Protein AF-A0A6V7M144-F1 (afdb_monomer_lite)

Foldseek 3Di:
DDPVPDWDFDLVLLLLVVVCVVVVHDSVCCVDPDPVVVVCVVVSVVVVVVVCVVPVCVSVVVSVVVTD

Radius of gyration: 13.2 Å; chains: 1; bounding box: 36×29×32 Å

Organism: NCBI:txid1563983

Secondary structure (DSSP, 8-state):
--GGG-----THHHHHHHHHHHHT--HHHHHSSSHHHHHHHHHHHHHHHHHHHH-TTHHHHHHHHHH-

Structure (mmCIF, N/CA/C/O backbone):
data_AF-A0A6V7M144-F1
#
_entry.id   AF-A0A6V7M144-F1
#
loop_
_atom_site.group_PDB
_atom_site.id
_atom_site.type_symbol
_atom_site.label_atom_id
_atom_site.label_alt_id
_atom_site.label_comp_id
_atom_site.label_asym_id
_atom_site.label_entity_id
_atom_site.label_seq_id
_atom_site.pdbx_PDB_ins_code
_atom_site.Cartn_x
_atom_site.Cartn_y
_atom_site.Cartn_z
_atom_site.occupancy
_atom_site.B_iso_or_equiv
_atom_site.auth_seq_id
_atom_site.auth_comp_id
_atom_site.auth_asym_id
_atom_site.auth_atom_id
_atom_site.pdbx_PDB_model_num
ATOM 1 N N . LEU A 1 1 ? 22.759 -1.398 -18.922 1.00 62.84 1 LEU A N 1
ATOM 2 C CA . LEU A 1 1 ? 21.320 -1.539 -19.237 1.00 62.84 1 LEU A CA 1
ATOM 3 C C . LEU A 1 1 ? 20.775 -0.133 -19.451 1.00 62.84 1 LEU A C 1
ATOM 5 O O . LEU A 1 1 ? 21.038 0.712 -18.604 1.00 62.84 1 LEU A O 1
ATOM 9 N N . GLY A 1 2 ? 20.161 0.144 -20.604 1.00 73.19 2 GLY A N 1
ATOM 10 C CA . GLY A 1 2 ? 19.489 1.426 -20.871 1.00 73.19 2 GLY A CA 1
ATOM 11 C C . GLY A 1 2 ? 18.104 1.477 -20.218 1.00 73.19 2 GLY A C 1
ATOM 12 O O . GLY A 1 2 ? 17.669 0.482 -19.636 1.00 73.19 2 GLY A O 1
ATOM 13 N N . SER A 1 3 ? 17.403 2.609 -20.327 1.00 74.00 3 SER A N 1
ATOM 14 C CA . SER A 1 3 ? 16.011 2.763 -19.860 1.00 74.00 3 SER A CA 1
ATOM 15 C C . SER A 1 3 ? 15.065 1.697 -20.418 1.00 74.00 3 SER A C 1
ATOM 17 O O . SER A 1 3 ? 14.115 1.321 -19.747 1.00 74.00 3 SER A O 1
ATOM 19 N N . ASP A 1 4 ? 15.378 1.150 -21.591 1.00 79.38 4 ASP A N 1
ATOM 20 C CA . ASP A 1 4 ? 14.576 0.127 -22.275 1.00 79.38 4 ASP A CA 1
ATOM 21 C C . ASP A 1 4 ? 14.673 -1.264 -21.618 1.00 79.38 4 ASP A C 1
ATOM 23 O O . ASP A 1 4 ? 13.978 -2.193 -22.016 1.00 79.38 4 ASP A O 1
ATOM 27 N N . ALA A 1 5 ? 15.544 -1.424 -20.616 1.00 82.75 5 ALA A N 1
ATOM 28 C CA . ALA A 1 5 ? 15.761 -2.671 -19.883 1.00 82.75 5 ALA A CA 1
ATOM 29 C C . ALA A 1 5 ? 15.635 -2.496 -18.356 1.00 82.75 5 ALA A C 1
ATOM 31 O O . ALA A 1 5 ? 16.167 -3.305 -17.593 1.00 82.75 5 ALA A O 1
ATOM 32 N N . CYS A 1 6 ? 14.987 -1.419 -17.898 1.00 85.88 6 CYS A N 1
ATOM 33 C CA . CYS A 1 6 ? 14.804 -1.108 -16.481 1.00 85.88 6 CYS A CA 1
ATOM 34 C C . CYS A 1 6 ? 13.390 -0.574 -16.217 1.00 85.88 6 CYS A C 1
ATOM 36 O O . CYS A 1 6 ? 12.877 0.235 -16.984 1.00 85.88 6 CYS A O 1
A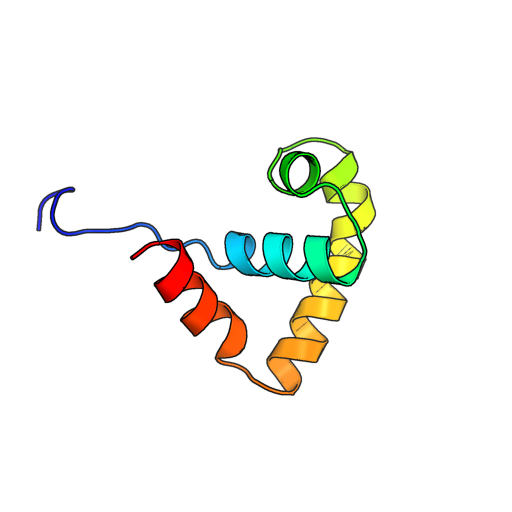TOM 38 N N . VAL A 1 7 ? 12.788 -0.980 -15.097 1.00 88.75 7 VAL A N 1
ATOM 39 C CA . VAL A 1 7 ? 11.476 -0.499 -14.650 1.00 88.75 7 VAL A CA 1
ATOM 40 C C . VAL A 1 7 ? 11.542 -0.004 -13.206 1.00 88.75 7 VAL A C 1
ATOM 42 O O . VAL A 1 7 ? 12.207 -0.595 -12.353 1.00 88.75 7 VAL A O 1
ATOM 45 N N . ILE A 1 8 ? 10.843 1.097 -12.916 1.00 91.00 8 ILE A N 1
ATOM 46 C CA . ILE A 1 8 ? 10.691 1.619 -11.554 1.00 91.00 8 ILE A CA 1
ATOM 47 C C . ILE A 1 8 ? 9.456 0.982 -10.921 1.00 91.00 8 ILE A C 1
ATOM 49 O O . ILE A 1 8 ? 8.327 1.327 -11.260 1.00 91.00 8 ILE A O 1
ATOM 53 N N . ILE A 1 9 ? 9.675 0.114 -9.936 1.00 93.06 9 ILE A N 1
ATOM 54 C CA . ILE A 1 9 ? 8.603 -0.513 -9.161 1.00 93.06 9 ILE A CA 1
ATOM 55 C C . ILE A 1 9 ? 8.320 0.324 -7.910 1.00 93.06 9 ILE A C 1
ATOM 57 O O . ILE A 1 9 ? 9.195 0.524 -7.065 1.00 93.06 9 ILE 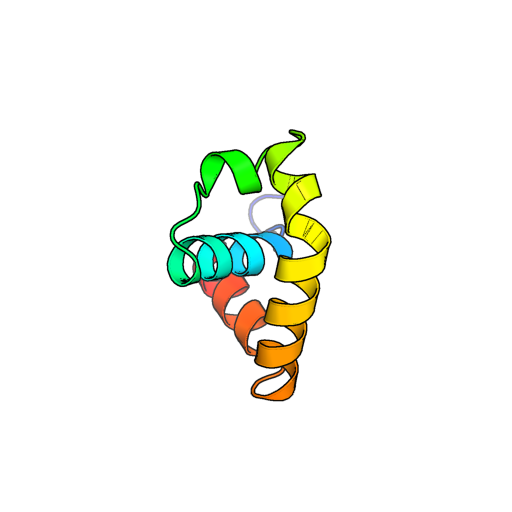A O 1
ATOM 61 N N . LYS A 1 10 ? 7.078 0.797 -7.757 1.00 94.75 10 LYS A N 1
ATOM 62 C CA . LYS A 1 10 ? 6.629 1.529 -6.561 1.00 94.75 10 LYS A CA 1
ATOM 63 C C . LYS A 1 10 ? 5.654 0.683 -5.748 1.00 94.75 10 LYS A C 1
ATOM 65 O O . LYS A 1 10 ? 4.485 0.588 -6.093 1.00 94.75 10 LYS A O 1
ATOM 70 N N . ILE A 1 11 ? 6.094 0.158 -4.604 1.00 95.50 11 ILE A N 1
ATOM 71 C CA . ILE A 1 11 ? 5.250 -0.658 -3.703 1.00 95.50 11 ILE A CA 1
ATOM 72 C C . ILE A 1 11 ? 4.021 0.107 -3.177 1.00 95.50 11 ILE A C 1
ATOM 74 O O . ILE A 1 11 ? 2.984 -0.482 -2.885 1.00 95.50 11 ILE A O 1
ATOM 78 N N . SER A 1 12 ? 4.095 1.436 -3.089 1.00 94.44 12 SER A N 1
ATOM 79 C CA . SER A 1 12 ? 2.958 2.259 -2.666 1.00 94.44 12 SER A CA 1
ATOM 80 C C . SER A 1 12 ? 1.785 2.244 -3.654 1.00 94.44 12 SER A C 1
ATOM 82 O O . SER A 1 12 ? 0.656 2.466 -3.222 1.00 94.44 12 SER A O 1
ATOM 84 N N . GLY A 1 13 ? 2.020 1.959 -4.940 1.00 95.56 13 GLY A N 1
ATOM 85 C CA . GLY A 1 13 ? 0.976 1.834 -5.962 1.00 95.56 13 GLY A CA 1
ATOM 86 C C . GLY A 1 13 ? -0.048 0.736 -5.646 1.00 95.56 13 GLY A C 1
ATOM 87 O O . GLY A 1 13 ? -1.219 1.058 -5.429 1.00 95.56 13 GLY A O 1
ATOM 88 N N . PRO A 1 14 ? 0.359 -0.543 -5.536 1.00 97.19 14 PRO A N 1
ATOM 89 C CA . PRO A 1 14 ? -0.560 -1.630 -5.205 1.00 97.19 14 PRO A CA 1
ATOM 90 C C . PRO A 1 14 ? -1.176 -1.492 -3.811 1.00 97.19 14 PRO A C 1
ATOM 92 O O . PRO A 1 14 ? -2.346 -1.827 -3.649 1.00 97.19 14 PRO A O 1
ATOM 95 N N . ILE A 1 15 ? -0.459 -0.934 -2.824 1.00 97.56 15 ILE A N 1
ATOM 96 C CA . ILE A 1 15 ? -1.049 -0.646 -1.503 1.00 97.56 15 ILE A CA 1
ATOM 97 C C . ILE A 1 15 ? -2.256 0.287 -1.653 1.00 97.56 15 ILE A C 1
ATOM 99 O O . ILE A 1 15 ? -3.338 -0.043 -1.177 1.00 97.56 15 ILE A O 1
ATOM 103 N N . LYS A 1 16 ? -2.092 1.419 -2.350 1.00 97.00 16 LYS A N 1
ATOM 104 C CA . LYS A 1 16 ? -3.173 2.391 -2.569 1.00 97.00 16 LYS A CA 1
ATOM 105 C C . LYS A 1 16 ? -4.324 1.798 -3.377 1.00 97.00 16 LYS A C 1
ATOM 107 O O . LYS A 1 16 ? -5.469 1.977 -2.990 1.00 97.00 16 LYS A O 1
ATOM 112 N N . SER A 1 17 ? -4.027 1.068 -4.454 1.00 97.19 17 SER A N 1
ATOM 113 C CA . SER A 1 17 ? -5.039 0.436 -5.314 1.00 97.19 17 SER A CA 1
ATOM 114 C C . SER A 1 17 ? -5.896 -0.584 -4.562 1.00 97.19 17 SER A C 1
ATOM 116 O O . SER A 1 17 ? -7.126 -0.514 -4.575 1.00 97.19 17 SER A O 1
ATOM 118 N N . HIS A 1 18 ? -5.261 -1.504 -3.835 1.00 97.44 18 HIS A N 1
ATOM 119 C CA . HIS A 1 18 ? -5.987 -2.549 -3.119 1.00 97.44 18 HIS A CA 1
ATOM 120 C C . HIS A 1 18 ? -6.741 -1.983 -1.915 1.00 97.44 18 HIS A C 1
ATOM 122 O O . HIS A 1 18 ? -7.843 -2.442 -1.610 1.00 97.44 18 HIS A O 1
ATOM 128 N N . TRP A 1 19 ? -6.177 -0.973 -1.252 1.00 97.38 19 TRP A N 1
ATOM 129 C CA . TRP A 1 19 ? -6.851 -0.296 -0.155 1.00 97.38 19 TRP A CA 1
ATOM 130 C C . TRP A 1 19 ? -8.074 0.488 -0.640 1.00 97.38 19 TRP A C 1
ATOM 132 O O . TRP A 1 19 ? -9.150 0.331 -0.067 1.00 97.38 19 TRP A O 1
ATOM 142 N N . ALA A 1 20 ? -7.942 1.224 -1.751 1.00 97.25 20 ALA A N 1
ATOM 143 C CA . ALA A 1 20 ? -9.047 1.928 -2.395 1.00 97.25 20 ALA A CA 1
ATOM 144 C C . ALA A 1 20 ? -10.205 0.982 -2.720 1.00 97.25 20 ALA A C 1
ATOM 146 O O . ALA A 1 20 ? -11.342 1.240 -2.345 1.00 97.25 20 ALA A O 1
ATOM 147 N N . LYS A 1 21 ? -9.898 -0.174 -3.320 1.00 96.50 21 LYS A N 1
ATOM 148 C CA . LYS A 1 21 ? -10.892 -1.207 -3.629 1.00 96.50 21 LYS A CA 1
ATOM 149 C C . LYS A 1 21 ? -11.536 -1.818 -2.380 1.00 96.50 21 LYS A C 1
ATOM 151 O O . LYS A 1 21 ? -12.714 -2.149 -2.405 1.00 96.50 21 LYS A O 1
ATOM 156 N N . SER A 1 22 ? -10.770 -2.001 -1.304 1.00 94.62 22 SER A N 1
ATOM 157 C CA . SER A 1 22 ? -11.264 -2.633 -0.071 1.00 94.62 22 SER A CA 1
ATOM 158 C C . SER A 1 22 ? -12.158 -1.709 0.759 1.00 94.62 22 SER A C 1
ATOM 160 O O . SER A 1 22 ? -12.977 -2.199 1.529 1.00 94.62 22 SER A O 1
ATOM 162 N N . MET A 1 23 ? -11.968 -0.394 0.630 1.00 94.38 23 MET A N 1
ATOM 163 C CA . MET A 1 23 ? -12.644 0.637 1.426 1.00 94.38 23 MET A CA 1
ATOM 164 C C . MET A 1 23 ? -13.579 1.529 0.593 1.00 94.38 23 MET A C 1
ATOM 166 O O . MET A 1 23 ? -14.087 2.512 1.122 1.00 94.38 23 MET A O 1
ATOM 170 N N . ASP A 1 24 ? -13.781 1.201 -0.688 1.00 95.12 24 ASP A N 1
ATOM 171 C CA . ASP A 1 24 ? -14.564 1.980 -1.660 1.00 95.12 24 ASP A CA 1
ATOM 172 C C . ASP A 1 24 ? -14.137 3.461 -1.744 1.00 95.12 24 ASP A C 1
ATOM 174 O O . ASP A 1 24 ? -14.937 4.389 -1.640 1.00 95.12 24 ASP A O 1
ATOM 178 N N . LEU A 1 25 ? -12.826 3.690 -1.878 1.00 95.56 25 LEU A N 1
ATOM 179 C CA . LEU A 1 25 ? -12.226 5.026 -1.962 1.00 95.56 25 LEU 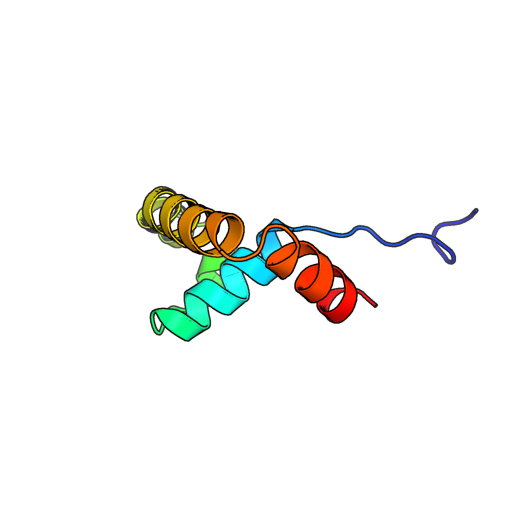A CA 1
ATOM 180 C C . LEU A 1 25 ? -11.816 5.377 -3.393 1.00 95.56 25 LEU A C 1
ATOM 182 O O . LEU A 1 25 ? -11.535 4.507 -4.220 1.00 95.56 25 LEU A O 1
ATOM 186 N N . ASP A 1 26 ? -11.686 6.676 -3.662 1.00 95.75 26 ASP A N 1
ATOM 187 C CA . ASP A 1 26 ? -11.222 7.168 -4.957 1.00 95.75 26 ASP A CA 1
ATOM 188 C C . ASP A 1 26 ? -9.706 6.953 -5.113 1.00 95.75 26 ASP A C 1
ATOM 190 O O . ASP A 1 26 ? -8.872 7.626 -4.493 1.00 95.75 26 ASP A O 1
ATOM 194 N N . LEU A 1 27 ? -9.340 6.012 -5.986 1.00 95.56 27 LEU A N 1
ATOM 195 C CA . LEU A 1 27 ? -7.947 5.697 -6.284 1.00 95.56 27 LEU A CA 1
ATOM 196 C C . LEU A 1 27 ? -7.181 6.891 -6.870 1.00 95.56 27 LEU A C 1
ATOM 198 O O . LEU A 1 27 ? -6.018 7.091 -6.519 1.00 95.56 27 LEU A O 1
ATOM 202 N N . ASN A 1 28 ? -7.797 7.698 -7.734 1.00 95.06 28 ASN A N 1
ATOM 203 C CA . ASN A 1 28 ? -7.115 8.829 -8.365 1.00 95.06 28 ASN A CA 1
ATOM 204 C C . ASN A 1 28 ? -6.711 9.864 -7.311 1.00 95.06 28 ASN A C 1
ATOM 206 O O . ASN A 1 28 ? -5.577 10.349 -7.308 1.00 95.06 28 ASN A O 1
A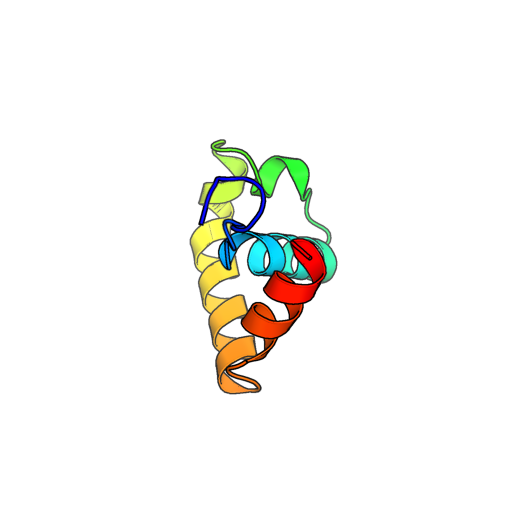TOM 210 N N . GLN A 1 29 ? -7.600 10.126 -6.352 1.00 94.94 29 GLN A N 1
ATOM 211 C CA . GLN A 1 29 ? -7.316 11.014 -5.227 1.00 94.94 29 GLN A CA 1
ATOM 212 C C . GLN A 1 29 ? -6.213 10.449 -4.318 1.00 94.94 29 GLN A C 1
ATOM 214 O O . GLN A 1 29 ? -5.318 11.187 -3.906 1.00 94.94 29 GLN A O 1
ATOM 219 N N . LEU A 1 30 ? -6.191 9.136 -4.058 1.00 93.88 30 LEU A N 1
ATOM 220 C CA . LEU A 1 30 ? -5.116 8.493 -3.283 1.00 93.88 30 LEU A CA 1
ATOM 221 C C . LEU A 1 30 ? -3.763 8.473 -4.002 1.00 93.88 30 LEU A C 1
ATOM 223 O O . LEU A 1 30 ? -2.707 8.437 -3.357 1.00 93.88 30 LEU A O 1
ATOM 227 N N . MET A 1 31 ? -3.768 8.461 -5.332 1.00 92.25 31 MET A N 1
ATOM 228 C CA . MET A 1 31 ? -2.552 8.507 -6.143 1.00 92.25 31 MET A CA 1
ATOM 229 C C . MET A 1 31 ? -1.981 9.922 -6.268 1.00 92.25 31 MET A C 1
ATOM 231 O O . MET A 1 31 ? -0.771 10.042 -6.462 1.00 92.25 31 MET A O 1
ATOM 235 N N . SER A 1 32 ? -2.805 10.954 -6.065 1.00 92.50 32 SER A N 1
ATOM 236 C CA . SER A 1 32 ? -2.388 12.359 -6.033 1.00 92.50 32 SER A CA 1
ATOM 237 C C . SER A 1 32 ? -1.536 12.723 -4.803 1.00 92.50 32 SER A C 1
ATOM 239 O O . SER A 1 32 ? -1.325 11.926 -3.881 1.00 92.50 32 SER A O 1
ATOM 241 N N . ASP A 1 33 ? -1.043 13.956 -4.795 1.00 89.44 33 ASP A N 1
ATOM 242 C CA . ASP A 1 33 ? -0.371 14.635 -3.686 1.00 89.44 33 ASP A CA 1
ATOM 243 C C . ASP A 1 33 ? -1.330 15.461 -2.801 1.00 89.44 33 ASP A C 1
ATOM 245 O O . ASP A 1 33 ? -0.885 16.160 -1.891 1.00 89.44 33 ASP A O 1
ATOM 249 N N . GLY A 1 34 ? -2.644 15.354 -3.026 1.00 92.44 34 GLY A N 1
ATOM 250 C CA . GLY A 1 34 ? -3.664 16.128 -2.325 1.00 92.44 34 GLY A CA 1
ATOM 251 C C . GLY A 1 34 ? -3.946 15.689 -0.881 1.00 92.44 34 GLY A C 1
ATOM 252 O O . GLY A 1 34 ? -3.594 14.595 -0.432 1.00 92.44 34 GLY A O 1
ATOM 253 N N . GLN A 1 35 ? -4.674 16.546 -0.157 1.00 92.88 35 GLN A N 1
ATOM 254 C CA . GLN A 1 35 ? -5.051 16.341 1.249 1.00 92.88 35 GLN A CA 1
ATOM 255 C C . GLN A 1 35 ? -5.842 15.046 1.485 1.00 92.88 35 GLN A C 1
ATOM 257 O O . GLN A 1 35 ? -5.684 14.427 2.536 1.00 92.88 35 GLN A O 1
ATOM 262 N N . TYR A 1 36 ? -6.632 14.608 0.500 1.00 91.75 36 TYR A N 1
ATOM 263 C CA . TYR A 1 36 ? -7.407 13.366 0.560 1.00 91.75 36 TYR A CA 1
ATOM 264 C C . TYR A 1 36 ? -6.529 12.167 0.933 1.00 91.75 36 TYR A C 1
ATOM 266 O O . TYR A 1 36 ? -6.820 11.433 1.872 1.00 91.75 36 TYR A O 1
ATOM 274 N N . LYS A 1 37 ? -5.376 12.015 0.273 1.00 91.50 37 LYS A N 1
ATOM 275 C CA . LYS A 1 37 ? -4.407 10.959 0.586 1.00 91.50 37 LYS A CA 1
ATOM 276 C C . LYS A 1 37 ? -3.913 11.038 2.030 1.00 91.50 37 LYS A C 1
ATOM 278 O O . LYS A 1 37 ? -3.769 10.009 2.691 1.00 91.50 37 LYS A O 1
ATOM 283 N N . GLU A 1 38 ? -3.628 12.240 2.519 1.00 94.25 38 GLU A N 1
ATOM 284 C CA . GLU A 1 38 ? -3.046 12.428 3.849 1.00 94.25 38 GLU A CA 1
ATOM 285 C C . GLU A 1 38 ? -4.050 12.179 4.981 1.00 94.25 38 GLU A C 1
ATOM 287 O O . GLU A 1 38 ? -3.652 11.641 6.015 1.00 94.25 38 GLU A O 1
ATOM 292 N N . GLN A 1 39 ? -5.346 12.442 4.767 1.00 95.19 39 GLN A N 1
ATOM 293 C CA . GLN A 1 39 ? -6.418 12.084 5.716 1.00 95.19 39 GLN A CA 1
ATOM 294 C C . GLN A 1 39 ? -6.440 10.581 6.021 1.00 95.19 39 GLN A C 1
ATOM 296 O O . GLN A 1 39 ? -6.745 10.146 7.129 1.00 95.19 39 GLN A O 1
ATOM 301 N N . TYR A 1 40 ? -6.061 9.794 5.027 1.00 94.75 40 TYR A N 1
ATOM 302 C CA . TYR A 1 40 ? -6.177 8.351 5.020 1.00 94.75 40 TYR A CA 1
ATOM 303 C C . TYR A 1 40 ? -4.851 7.613 5.238 1.00 94.75 40 TYR A C 1
ATOM 305 O O . TYR A 1 40 ? -4.831 6.402 5.478 1.00 94.75 40 TYR A O 1
ATOM 313 N N . ARG A 1 41 ? -3.723 8.333 5.205 1.00 94.75 41 ARG A N 1
ATOM 314 C CA . ARG A 1 41 ? -2.375 7.750 5.191 1.00 94.75 41 ARG A CA 1
ATOM 315 C C . ARG A 1 41 ? -2.127 6.789 6.351 1.00 94.75 41 ARG A C 1
ATOM 317 O O . ARG A 1 41 ? -1.581 5.710 6.138 1.00 94.75 41 ARG A O 1
ATOM 324 N N . LEU A 1 42 ? -2.521 7.162 7.570 1.00 96.88 42 LEU A N 1
ATOM 325 C CA . LEU A 1 42 ? -2.284 6.329 8.752 1.00 96.88 42 LEU A CA 1
ATOM 326 C C . LEU A 1 42 ? -3.098 5.027 8.714 1.00 96.88 42 LEU A C 1
ATOM 328 O O . LEU A 1 42 ? -2.568 3.970 9.047 1.00 96.88 42 LEU A O 1
ATOM 332 N N . GLN A 1 43 ? -4.364 5.096 8.295 1.00 97.25 43 GLN A N 1
ATOM 333 C CA . GLN A 1 43 ? -5.233 3.922 8.176 1.00 97.25 43 GLN A CA 1
ATOM 334 C C . GLN A 1 43 ? -4.726 2.981 7.081 1.00 97.25 43 GLN A C 1
ATOM 336 O O . GLN A 1 43 ? -4.602 1.782 7.315 1.00 97.25 43 GLN A O 1
ATOM 341 N N . MET A 1 44 ? -4.338 3.538 5.931 1.00 96.81 44 MET A N 1
ATOM 342 C CA . MET A 1 44 ? -3.752 2.783 4.826 1.00 96.81 44 MET A CA 1
ATOM 343 C C . MET A 1 44 ? -2.457 2.065 5.233 1.00 96.81 44 MET A C 1
ATOM 345 O O . MET A 1 44 ? -2.248 0.915 4.850 1.00 96.81 44 MET A O 1
ATOM 349 N N . ILE A 1 45 ? -1.588 2.715 6.021 1.00 96.38 45 ILE A N 1
ATOM 350 C CA . ILE A 1 45 ? -0.354 2.092 6.524 1.00 96.38 45 ILE A CA 1
ATOM 351 C C . ILE A 1 45 ? -0.683 0.904 7.427 1.00 96.38 45 ILE A C 1
ATOM 353 O O . ILE A 1 45 ? -0.178 -0.186 7.166 1.00 96.38 45 ILE A O 1
ATOM 357 N N . LYS A 1 46 ? -1.554 1.092 8.428 1.00 98.06 46 LYS A N 1
ATOM 358 C CA . LYS A 1 46 ? -1.941 0.028 9.369 1.00 98.06 46 LYS A CA 1
ATOM 359 C C . LYS A 1 46 ? -2.581 -1.159 8.654 1.00 98.06 46 LYS A C 1
ATOM 361 O O . LYS A 1 46 ? -2.157 -2.292 8.841 1.00 98.06 46 LYS A O 1
ATOM 366 N N . TRP A 1 47 ? -3.527 -0.893 7.758 1.00 97.81 47 TRP A N 1
ATOM 367 C CA . TRP A 1 47 ? -4.149 -1.925 6.931 1.00 97.81 47 TRP A CA 1
ATOM 368 C C . TRP A 1 47 ? -3.115 -2.678 6.078 1.00 97.81 47 TRP A C 1
ATOM 370 O O . TRP A 1 47 ? -3.123 -3.906 5.998 1.00 97.8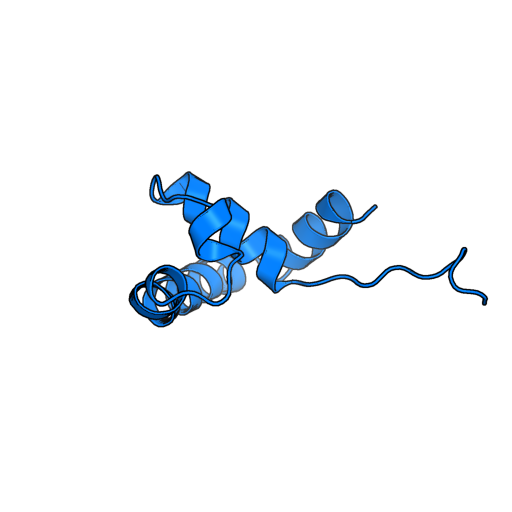1 47 TRP A O 1
ATOM 380 N N . GLY A 1 48 ? -2.169 -1.953 5.475 1.00 97.31 48 GLY A N 1
ATOM 381 C CA . GLY A 1 48 ? -1.090 -2.562 4.703 1.00 97.31 48 GLY A CA 1
ATOM 382 C C . GLY A 1 48 ? -0.157 -3.421 5.563 1.00 97.31 48 GLY A C 1
ATOM 383 O O . GLY A 1 48 ? 0.317 -4.455 5.097 1.00 97.31 48 GLY A O 1
ATOM 384 N N . GLU A 1 49 ? 0.111 -3.023 6.807 1.00 98.00 49 GLU A N 1
ATOM 385 C CA . GLU A 1 49 ? 0.876 -3.820 7.776 1.00 98.00 49 GLU A CA 1
ATOM 386 C C . GLU A 1 49 ? 0.135 -5.093 8.176 1.00 98.00 49 GLU A C 1
ATOM 388 O O . GLU A 1 49 ? 0.734 -6.163 8.176 1.00 98.00 49 GLU A O 1
ATOM 393 N N . GLU A 1 50 ? -1.170 -5.014 8.433 1.00 98.00 50 GLU A N 1
ATOM 394 C CA . GLU A 1 50 ? -1.999 -6.184 8.736 1.00 98.00 50 GLU A CA 1
ATOM 395 C C . GLU A 1 50 ? -1.981 -7.216 7.603 1.00 98.00 50 GLU A C 1
ATOM 397 O O . GLU A 1 50 ? -1.903 -8.418 7.865 1.00 98.00 50 GLU A O 1
ATOM 402 N N . ILE A 1 51 ? -2.006 -6.768 6.343 1.00 97.88 51 ILE A N 1
ATOM 403 C CA . ILE A 1 51 ? -1.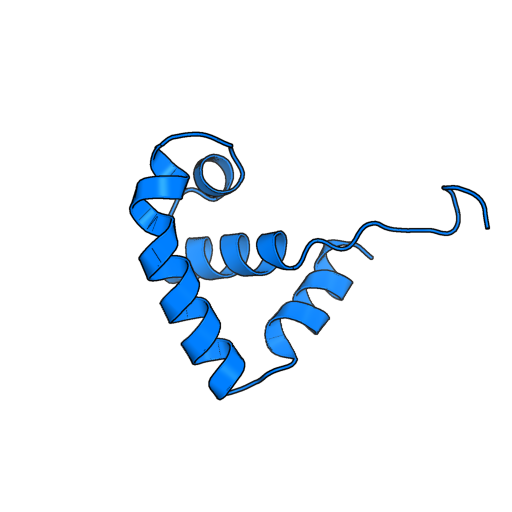848 -7.661 5.189 1.00 97.88 51 ILE A CA 1
ATOM 404 C C . ILE A 1 51 ? -0.435 -8.236 5.131 1.00 97.88 51 ILE A C 1
ATOM 406 O O . ILE A 1 51 ? -0.293 -9.449 4.995 1.00 97.88 51 ILE A O 1
ATOM 410 N N . ARG A 1 52 ? 0.609 -7.411 5.284 1.00 97.25 52 ARG A N 1
ATOM 411 C CA . ARG A 1 52 ? 2.003 -7.890 5.261 1.00 97.25 52 ARG A CA 1
ATOM 412 C C . ARG A 1 52 ? 2.311 -8.880 6.382 1.00 97.25 52 ARG A C 1
ATOM 414 O O . ARG A 1 52 ? 3.096 -9.790 6.167 1.00 97.25 52 ARG A O 1
ATOM 421 N N . ASN A 1 53 ? 1.676 -8.742 7.541 1.00 98.00 53 ASN A N 1
ATOM 422 C CA . ASN A 1 53 ? 1.827 -9.684 8.650 1.00 98.00 53 ASN A CA 1
ATOM 423 C C . ASN A 1 53 ? 1.228 -11.062 8.340 1.00 98.00 53 ASN A C 1
ATOM 425 O O . ASN A 1 53 ? 1.673 -12.058 8.902 1.00 98.00 53 ASN A O 1
ATOM 429 N N . LYS A 1 54 ? 0.227 -11.128 7.456 1.00 98.06 54 LYS A N 1
ATOM 430 C CA . LYS A 1 54 ? -0.342 -12.391 6.962 1.00 98.06 54 LYS A CA 1
ATOM 431 C C . LYS A 1 54 ? 0.452 -12.933 5.776 1.00 98.06 54 LYS A C 1
ATOM 433 O O . LYS A 1 54 ? 0.626 -14.140 5.654 1.00 98.06 54 LYS A O 1
ATOM 438 N N . ASP A 1 55 ? 0.919 -12.038 4.910 1.00 98.12 55 ASP A N 1
ATOM 439 C CA . ASP A 1 55 ? 1.682 -12.360 3.711 1.00 98.12 55 ASP A CA 1
ATOM 440 C C . ASP A 1 55 ? 2.652 -11.224 3.344 1.00 98.12 55 ASP A C 1
ATOM 442 O O . ASP A 1 55 ? 2.300 -10.239 2.683 1.00 98.12 55 ASP A O 1
ATOM 446 N N . TYR A 1 56 ? 3.916 -11.395 3.732 1.00 96.94 56 TYR A N 1
ATOM 447 C CA . TYR A 1 56 ? 4.972 -10.399 3.543 1.00 96.94 56 TYR A CA 1
ATOM 448 C C . TYR A 1 56 ? 5.226 -10.044 2.073 1.00 96.94 56 TYR A C 1
ATOM 450 O O . TYR A 1 56 ? 5.675 -8.937 1.774 1.00 96.94 56 TYR A O 1
ATOM 458 N N . GLY A 1 57 ? 4.944 -10.967 1.148 1.00 97.50 57 GLY A N 1
ATOM 459 C CA . GLY A 1 57 ? 5.220 -10.785 -0.276 1.00 97.50 57 GLY A CA 1
ATOM 460 C C . GLY A 1 57 ? 4.043 -10.241 -1.085 1.00 97.50 57 GLY A C 1
ATOM 461 O O . GLY A 1 57 ? 4.199 -10.033 -2.289 1.00 97.50 57 GLY A O 1
ATOM 462 N N . TYR A 1 58 ? 2.883 -10.020 -0.457 1.00 98.25 58 TYR A N 1
ATOM 463 C CA . TYR A 1 58 ? 1.634 -9.693 -1.149 1.00 98.25 58 TYR A CA 1
ATOM 464 C C . TYR A 1 58 ? 1.783 -8.488 -2.088 1.00 98.25 58 TYR A C 1
ATOM 466 O O . TYR A 1 58 ? 1.538 -8.587 -3.290 1.00 98.25 58 TYR A O 1
ATOM 474 N N . PHE A 1 59 ? 2.273 -7.360 -1.562 1.00 97.81 59 PHE A N 1
ATOM 475 C CA . PHE A 1 59 ? 2.445 -6.141 -2.355 1.00 97.81 59 PHE A CA 1
ATOM 476 C C . PHE A 1 59 ? 3.643 -6.195 -3.304 1.00 97.81 59 PHE A C 1
ATOM 478 O O . PHE A 1 59 ? 3.649 -5.458 -4.281 1.00 97.81 59 PHE A O 1
ATOM 485 N N . CYS A 1 60 ? 4.634 -7.058 -3.059 1.00 96.75 60 CYS A N 1
ATOM 486 C CA . CYS A 1 60 ? 5.745 -7.250 -3.992 1.00 96.75 60 CYS A CA 1
ATOM 487 C C . CYS A 1 60 ? 5.256 -7.923 -5.276 1.00 96.75 60 CYS A C 1
ATOM 489 O O . CYS A 1 60 ? 5.531 -7.424 -6.361 1.00 96.75 60 CYS A O 1
ATOM 491 N N . ARG A 1 61 ? 4.475 -9.004 -5.151 1.00 97.62 61 ARG A N 1
ATOM 492 C CA . ARG A 1 61 ? 3.845 -9.667 -6.304 1.00 97.62 61 ARG A CA 1
ATOM 493 C C . ARG A 1 61 ? 2.889 -8.726 -7.029 1.00 97.62 61 ARG A C 1
ATOM 495 O O . ARG A 1 61 ? 3.034 -8.534 -8.226 1.00 97.62 61 ARG A O 1
ATOM 502 N N . ALA A 1 62 ? 2.021 -8.037 -6.287 1.00 97.25 62 ALA A N 1
ATOM 503 C CA . ALA A 1 62 ? 1.108 -7.064 -6.881 1.00 97.25 62 ALA A CA 1
ATOM 504 C C . ALA A 1 62 ? 1.838 -5.908 -7.592 1.00 97.25 62 ALA A C 1
ATOM 506 O O . ALA A 1 62 ? 1.335 -5.378 -8.576 1.00 97.25 62 ALA A O 1
ATOM 507 N N . ALA A 1 63 ? 3.018 -5.496 -7.114 1.00 97.00 63 ALA A N 1
ATOM 508 C CA . ALA A 1 63 ? 3.811 -4.471 -7.786 1.00 97.00 63 ALA A CA 1
ATOM 509 C C . ALA A 1 63 ? 4.440 -4.996 -9.083 1.00 97.00 63 ALA A C 1
ATOM 511 O O . ALA A 1 63 ? 4.471 -4.270 -10.068 1.00 97.00 63 ALA A O 1
ATOM 512 N N . ILE A 1 64 ? 4.909 -6.246 -9.091 1.00 95.25 64 ILE A N 1
ATOM 513 C CA . ILE A 1 64 ? 5.399 -6.903 -10.307 1.00 95.25 64 ILE A CA 1
ATOM 514 C C . ILE A 1 64 ? 4.269 -6.967 -11.342 1.00 95.25 64 ILE A C 1
ATOM 516 O O . ILE A 1 64 ? 4.466 -6.524 -12.462 1.00 95.25 64 ILE A O 1
ATOM 520 N N . ASP A 1 65 ? 3.068 -7.397 -10.949 1.00 94.75 65 ASP A N 1
ATOM 521 C CA . ASP A 1 65 ? 1.914 -7.470 -11.857 1.00 94.75 65 ASP A CA 1
ATOM 522 C C . ASP A 1 65 ? 1.446 -6.090 -12.353 1.00 94.75 65 ASP A C 1
ATOM 524 O O . ASP A 1 65 ? 0.920 -5.967 -13.453 1.00 94.75 65 ASP A O 1
ATOM 528 N N . MET A 1 66 ? 1.620 -5.040 -11.543 1.00 94.00 66 MET A N 1
ATOM 529 C CA . MET A 1 66 ? 1.214 -3.672 -11.885 1.00 94.00 66 MET A CA 1
ATOM 530 C C . MET A 1 66 ? 2.176 -2.971 -12.855 1.00 94.00 66 MET A C 1
ATOM 532 O O . MET A 1 66 ? 1.746 -2.063 -13.566 1.00 94.00 66 MET A O 1
ATOM 536 N N . TYR A 1 67 ? 3.464 -3.319 -12.829 1.00 89.75 67 TYR A N 1
ATOM 537 C CA . TYR A 1 67 ? 4.515 -2.609 -13.569 1.00 89.75 67 TYR A CA 1
ATOM 538 C C . TYR A 1 67 ? 5.245 -3.472 -14.612 1.00 89.75 67 TYR A C 1
ATOM 540 O O . TYR A 1 67 ? 6.142 -2.948 -15.271 1.00 89.75 67 TYR A O 1
ATOM 548 N N . ASN A 1 68 ? 4.891 -4.755 -14.748 1.00 78.50 68 ASN A N 1
ATOM 549 C CA . ASN A 1 68 ? 5.342 -5.619 -15.846 1.00 78.50 68 ASN A CA 1
ATOM 550 C C . ASN A 1 68 ? 4.625 -5.328 -17.166 1.00 78.50 68 ASN A C 1
ATOM 552 O O . ASN A 1 68 ? 3.458 -4.877 -17.134 1.00 78.50 68 ASN A O 1
#

InterPro domains:
  IPR005919 Higher eukaryotic phosphomevalonate kinase [PF04275] (2-67)
  IPR005919 Higher eukaryotic phosphomevalonate kinase [PTHR13101] (1-65)
  IPR027417 P-loop containing nucleoside triphosphate hydrolase [G3DSA:3.40.50.300] (1-68)

pLDDT: mean 93.56, std 6.55, range [62.84, 98.25]

Sequence (68 aa):
LGSDACVIIKISGPIKSHWAKSMDLDLNQLMSDGQYKEQYRLQMIKWGEEIRNKDYGYFCRAAIDMYN